Protein AF-A0A920JAH4-F1 (afdb_monomer_lite)

Foldseek 3Di:
DDDDVPRHPVVVVVVVCVVVVAQEAEAEAEPVRVVVVVLLDDDPVVLVVCVVVVVVVVNVVNPHRNHHYHYDYDPD

Secondary structure (DSSP, 8-state):
--EETTEEHHHHHHHHHHHTT--EEEEEE-GGGHHHHHHHS--HHHHHHHHHTT-HHHHHHTPPPSSEEEEEE---

Structure (mmCIF, N/CA/C/O backbone):
data_AF-A0A920JAH4-F1
#
_entry.id   AF-A0A920JAH4-F1
#
loop_
_atom_site.group_PDB
_atom_site.id
_atom_site.type_symbol
_atom_site.label_atom_id
_atom_site.label_alt_id
_atom_site.label_comp_id
_atom_site.label_asym_id
_atom_site.label_entity_id
_atom_site.label_seq_id
_atom_site.pdbx_PDB_ins_code
_atom_site.Cartn_x
_atom_site.Cartn_y
_atom_site.Cartn_z
_atom_site.occupancy
_atom_site.B_iso_or_equiv
_atom_site.auth_seq_id
_atom_site.auth_comp_id
_atom_site.auth_asym_id
_atom_site.auth_atom_id
_atom_site.pdbx_PDB_model_num
ATOM 1 N N . MET A 1 1 ? 2.935 8.528 -9.517 1.00 81.81 1 MET A N 1
ATOM 2 C CA . MET A 1 1 ? 1.851 7.553 -9.286 1.00 81.81 1 MET A CA 1
ATOM 3 C C . MET A 1 1 ? 0.591 8.102 -9.939 1.00 81.81 1 MET A C 1
ATOM 5 O O . MET A 1 1 ? 0.407 9.308 -9.862 1.00 81.81 1 MET A O 1
ATOM 9 N N . PHE A 1 2 ? -0.195 7.287 -10.647 1.00 90.31 2 PHE A N 1
ATOM 10 C CA . PHE A 1 2 ? -1.393 7.760 -11.354 1.00 90.31 2 PHE A CA 1
ATOM 11 C C . PHE A 1 2 ? -2.615 7.688 -10.421 1.00 90.31 2 PHE A C 1
ATOM 13 O O . PHE A 1 2 ? -2.958 6.577 -10.010 1.00 90.31 2 PHE A O 1
ATOM 20 N N . PRO A 1 3 ? -3.226 8.825 -10.040 1.00 91.62 3 PRO A N 1
ATOM 21 C CA . PRO A 1 3 ? -4.391 8.840 -9.164 1.00 91.62 3 PRO A CA 1
ATOM 22 C C . PRO A 1 3 ? -5.679 8.542 -9.941 1.00 91.62 3 PRO A C 1
ATOM 24 O O . PRO A 1 3 ? -5.877 9.032 -11.052 1.00 91.62 3 PRO A O 1
ATOM 27 N N . LEU A 1 4 ? -6.567 7.773 -9.322 1.00 91.38 4 LEU A N 1
ATOM 28 C CA . LEU A 1 4 ? -7.955 7.579 -9.717 1.00 91.38 4 LEU A CA 1
ATOM 29 C C . LEU A 1 4 ? -8.834 8.096 -8.579 1.00 91.38 4 LEU A C 1
ATOM 31 O O . LEU A 1 4 ? -8.983 7.439 -7.555 1.00 91.38 4 LEU A O 1
ATOM 35 N N . ILE A 1 5 ? -9.412 9.283 -8.773 1.00 91.38 5 ILE A N 1
ATOM 36 C CA . ILE A 1 5 ? -10.180 10.001 -7.746 1.00 91.38 5 ILE A CA 1
ATOM 37 C C . ILE A 1 5 ? -9.295 10.301 -6.524 1.00 91.38 5 ILE A C 1
ATOM 39 O O . ILE A 1 5 ? -8.530 11.264 -6.553 1.00 91.38 5 ILE A O 1
ATOM 43 N N . ASP A 1 6 ? -9.390 9.490 -5.477 1.00 87.75 6 ASP A N 1
ATOM 44 C CA . ASP A 1 6 ? -8.784 9.671 -4.158 1.00 87.75 6 ASP A CA 1
ATOM 45 C C . ASP A 1 6 ? -7.655 8.671 -3.873 1.00 87.75 6 ASP A C 1
ATOM 47 O O . ASP A 1 6 ? -6.885 8.878 -2.935 1.00 87.75 6 ASP A O 1
ATOM 51 N N . ARG A 1 7 ? -7.514 7.620 -4.692 1.00 89.25 7 ARG A N 1
ATOM 52 C CA . ARG A 1 7 ? -6.524 6.550 -4.504 1.00 89.25 7 ARG A CA 1
ATOM 53 C C . ARG A 1 7 ? -5.743 6.258 -5.781 1.00 89.25 7 ARG A C 1
ATOM 55 O O . ARG A 1 7 ? -6.236 6.488 -6.884 1.00 89.25 7 ARG A O 1
ATOM 62 N N . PRO A 1 8 ? -4.497 5.778 -5.697 1.00 92.56 8 PRO A N 1
ATOM 63 C CA . PRO A 1 8 ? -3.733 5.441 -6.887 1.00 92.56 8 PRO A CA 1
ATOM 64 C C . PRO A 1 8 ? -4.286 4.205 -7.595 1.00 92.56 8 PRO A C 1
ATOM 66 O O . PRO A 1 8 ? -4.772 3.278 -6.962 1.00 92.56 8 PRO A O 1
ATOM 69 N N . ALA A 1 9 ? -4.130 4.139 -8.919 1.00 93.44 9 ALA A N 1
ATOM 70 C CA . ALA A 1 9 ? -4.633 3.017 -9.717 1.00 93.44 9 ALA A CA 1
ATOM 71 C C . ALA A 1 9 ? -4.125 1.636 -9.260 1.00 93.44 9 ALA A C 1
ATOM 73 O O . ALA A 1 9 ? -4.826 0.643 -9.417 1.00 93.44 9 ALA A O 1
ATOM 74 N N . ILE A 1 10 ? -2.920 1.567 -8.686 1.00 92.44 10 ILE A N 1
ATOM 75 C CA . ILE A 1 10 ? -2.352 0.312 -8.178 1.00 92.44 10 ILE A CA 1
ATOM 76 C C . ILE A 1 10 ? -3.097 -0.226 -6.948 1.00 92.44 10 ILE A C 1
ATOM 78 O O . ILE A 1 10 ? -3.126 -1.437 -6.763 1.00 92.44 10 ILE A O 1
ATOM 82 N N . ASP A 1 11 ? -3.729 0.644 -6.156 1.00 92.25 11 ASP A N 1
ATOM 83 C CA . ASP A 1 11 ? -4.529 0.259 -4.986 1.00 92.25 11 ASP A CA 1
ATOM 84 C C . ASP A 1 11 ? -5.688 -0.653 -5.401 1.00 92.25 11 ASP A C 1
ATOM 86 O O . ASP A 1 11 ? -5.893 -1.711 -4.819 1.00 92.25 11 ASP A O 1
ATOM 90 N N . PHE A 1 12 ? -6.369 -0.301 -6.496 1.00 93.50 12 PHE A N 1
ATOM 91 C CA . PHE A 1 12 ? -7.465 -1.093 -7.057 1.00 93.50 12 PHE A CA 1
ATOM 92 C C . PHE A 1 12 ? -7.005 -2.474 -7.528 1.00 93.50 12 PHE A C 1
ATOM 94 O O . PHE A 1 12 ? -7.680 -3.465 -7.272 1.00 93.50 12 PHE A O 1
ATOM 101 N N . ILE A 1 13 ? -5.841 -2.545 -8.181 1.00 93.88 13 ILE A N 1
ATOM 102 C CA . ILE A 1 13 ? -5.272 -3.812 -8.660 1.00 93.88 13 ILE A CA 1
ATOM 103 C C . ILE A 1 13 ? -4.913 -4.712 -7.473 1.00 93.88 13 ILE A C 1
ATOM 105 O O . ILE A 1 13 ? -5.221 -5.900 -7.478 1.00 93.88 13 ILE A O 1
ATOM 109 N N . VAL A 1 14 ? -4.272 -4.149 -6.445 1.00 94.00 14 VAL A N 1
ATOM 110 C CA . VAL A 1 14 ? -3.918 -4.889 -5.227 1.00 94.00 14 VAL A CA 1
ATOM 111 C C . VAL A 1 14 ? -5.173 -5.356 -4.492 1.00 94.00 14 VAL A C 1
ATOM 113 O O . VAL A 1 14 ? -5.217 -6.502 -4.052 1.00 94.00 14 VAL A O 1
ATOM 116 N N . GLN A 1 15 ? -6.207 -4.518 -4.408 1.00 93.50 15 GLN A N 1
ATOM 117 C CA . GLN A 1 15 ? -7.472 -4.896 -3.784 1.00 93.50 15 GLN A CA 1
ATOM 118 C C . GLN A 1 15 ? -8.145 -6.056 -4.527 1.00 93.50 15 GLN A C 1
ATOM 120 O O . GLN A 1 15 ? -8.558 -7.017 -3.890 1.00 93.50 15 GLN A O 1
ATOM 125 N N . GLU A 1 16 ? -8.181 -6.025 -5.861 1.00 95.25 16 GLU A N 1
ATOM 126 C CA . GLU A 1 16 ? -8.724 -7.127 -6.666 1.00 95.25 16 GLU A CA 1
ATOM 127 C C . GLU A 1 16 ? -7.951 -8.436 -6.434 1.00 95.25 16 GLU A C 1
ATOM 129 O O . GLU A 1 16 ? -8.546 -9.504 -6.277 1.00 95.25 16 GLU A O 1
ATOM 134 N N . MET A 1 17 ? -6.619 -8.360 -6.340 1.00 95.94 17 MET A N 1
ATOM 135 C CA . MET A 1 17 ? -5.782 -9.518 -6.012 1.00 95.94 17 MET A CA 1
ATOM 136 C C . MET A 1 17 ? -6.120 -10.081 -4.627 1.00 95.94 17 MET A C 1
ATOM 138 O O . MET A 1 17 ? -6.303 -11.291 -4.480 1.00 95.94 17 MET A O 1
ATOM 142 N N . VAL A 1 18 ? -6.249 -9.217 -3.623 1.00 95.06 18 VAL A N 1
ATOM 143 C CA . VAL A 1 18 ? -6.605 -9.606 -2.250 1.00 95.06 18 VAL A CA 1
ATOM 144 C C . VAL A 1 18 ? -7.990 -10.243 -2.204 1.00 95.06 18 VAL A C 1
ATOM 146 O O . VAL A 1 18 ? -8.150 -11.307 -1.606 1.00 95.06 18 VAL A O 1
ATOM 149 N N . ASP A 1 19 ? -8.967 -9.648 -2.888 1.00 95.69 19 ASP A N 1
ATOM 150 C CA . ASP A 1 19 ? -10.342 -10.151 -2.968 1.00 95.69 19 ASP A CA 1
ATOM 151 C C . ASP A 1 19 ? -10.406 -11.511 -3.687 1.00 95.69 19 ASP A C 1
ATOM 153 O O . ASP A 1 19 ? -11.250 -12.350 -3.369 1.00 95.69 19 ASP A O 1
ATOM 157 N N . SER A 1 20 ? -9.466 -11.778 -4.603 1.00 97.12 20 SER A N 1
ATOM 158 C CA . SER A 1 20 ? -9.289 -13.091 -5.241 1.00 97.12 20 SER A CA 1
ATOM 159 C C . SER A 1 20 ? -8.595 -14.139 -4.352 1.00 97.12 20 SER A C 1
ATOM 161 O O . SER A 1 20 ? -8.478 -15.302 -4.742 1.00 97.12 20 SER A O 1
ATOM 163 N N . GLY A 1 21 ? -8.150 -13.754 -3.151 1.00 96.06 21 GLY A N 1
ATOM 164 C CA . GLY A 1 21 ? -7.489 -14.629 -2.182 1.00 96.06 21 GLY A CA 1
ATOM 165 C C . GLY A 1 21 ? -5.961 -14.660 -2.276 1.00 96.06 21 GLY A C 1
ATOM 166 O O . GLY A 1 21 ? -5.336 -15.505 -1.631 1.00 96.06 21 GLY A O 1
ATOM 167 N N . ILE A 1 22 ? -5.337 -13.764 -3.049 1.00 97.00 22 ILE A N 1
ATOM 168 C CA . ILE A 1 22 ? -3.873 -13.650 -3.111 1.00 97.00 22 ILE A CA 1
ATOM 169 C C . ILE A 1 22 ? -3.368 -13.012 -1.814 1.00 97.00 22 ILE A C 1
ATOM 171 O O . ILE A 1 22 ? -3.766 -11.908 -1.449 1.00 97.00 22 ILE A O 1
ATOM 175 N N . GLN A 1 23 ? -2.470 -13.716 -1.123 1.00 95.44 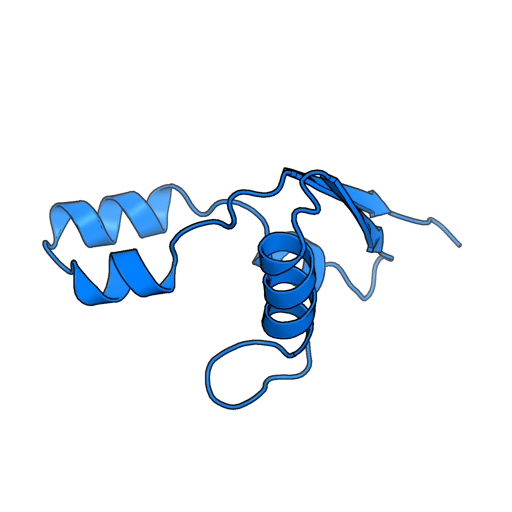23 GLN A N 1
ATOM 176 C CA . GLN A 1 23 ? -1.919 -13.281 0.164 1.00 95.44 23 GLN A CA 1
ATOM 177 C C . GLN A 1 23 ? -0.530 -12.665 0.048 1.00 95.44 23 GLN A C 1
ATOM 179 O O . GLN A 1 23 ? -0.168 -11.865 0.899 1.00 95.44 23 GLN A O 1
ATOM 184 N N . ASP A 1 24 ? 0.231 -13.004 -0.991 1.00 96.12 24 ASP A N 1
ATOM 185 C CA . ASP A 1 24 ? 1.609 -12.553 -1.160 1.00 96.12 24 ASP A CA 1
ATOM 186 C C . ASP A 1 24 ? 1.768 -11.861 -2.514 1.00 96.12 24 ASP A C 1
ATOM 188 O O . ASP A 1 24 ? 1.538 -12.456 -3.570 1.00 96.12 24 ASP A O 1
ATOM 192 N N . ILE A 1 25 ? 2.164 -10.589 -2.481 1.00 94.25 25 ILE A N 1
ATOM 193 C CA . ILE A 1 25 ? 2.317 -9.738 -3.662 1.00 94.25 25 ILE A CA 1
ATOM 194 C C . ILE A 1 25 ? 3.757 -9.241 -3.720 1.00 94.25 25 ILE A C 1
ATOM 196 O O . ILE A 1 25 ? 4.253 -8.617 -2.785 1.00 94.25 25 ILE A O 1
ATOM 200 N N . LEU A 1 26 ? 4.431 -9.491 -4.842 1.00 94.00 26 LEU A N 1
ATOM 201 C CA . LEU A 1 26 ? 5.785 -9.008 -5.092 1.00 94.00 26 LEU A CA 1
ATOM 202 C C . LEU A 1 26 ? 5.771 -7.806 -6.045 1.00 94.00 26 LEU A C 1
ATOM 204 O O . LEU A 1 26 ? 5.539 -7.944 -7.247 1.00 94.00 26 LEU A O 1
ATOM 208 N N . LEU A 1 27 ? 6.095 -6.631 -5.517 1.00 92.12 27 LEU A N 1
ATOM 209 C CA . LEU A 1 27 ? 6.309 -5.406 -6.275 1.00 92.12 27 LEU A CA 1
ATOM 210 C C . LEU A 1 27 ? 7.749 -5.345 -6.791 1.00 92.12 27 LEU A C 1
ATOM 212 O O . LEU A 1 27 ? 8.702 -5.116 -6.044 1.00 92.12 27 LEU A O 1
ATOM 216 N N . VAL A 1 28 ? 7.912 -5.495 -8.105 1.00 92.00 28 VAL A N 1
ATOM 217 C CA . VAL A 1 28 ? 9.190 -5.234 -8.778 1.00 92.00 28 VAL A CA 1
ATOM 218 C C . VAL A 1 28 ? 9.266 -3.753 -9.150 1.00 92.00 28 VAL A C 1
ATOM 220 O O . VAL A 1 28 ? 8.607 -3.278 -10.080 1.00 92.00 28 VAL A O 1
ATOM 223 N N . SER A 1 29 ? 10.080 -3.010 -8.407 1.00 90.31 29 SER A N 1
ATOM 224 C CA . SER A 1 29 ? 10.223 -1.557 -8.509 1.00 90.31 29 SER A CA 1
ATOM 225 C C . SER A 1 29 ? 11.597 -1.146 -9.064 1.00 90.31 29 SER A C 1
ATOM 227 O O . SER A 1 29 ? 12.492 -1.964 -9.281 1.00 90.31 29 SER A O 1
ATOM 229 N N . SER A 1 30 ? 11.772 0.148 -9.332 1.00 89.25 30 SER A N 1
ATOM 230 C CA . SER A 1 30 ? 13.034 0.771 -9.752 1.00 89.25 30 SER A CA 1
ATOM 231 C C . SER A 1 30 ? 13.202 2.136 -9.081 1.00 89.25 30 SER A C 1
ATOM 233 O O . SER A 1 30 ? 12.265 2.661 -8.483 1.00 89.25 30 SER A O 1
ATOM 235 N N . ARG A 1 31 ? 14.374 2.775 -9.215 1.00 86.31 31 ARG A N 1
ATOM 236 C CA . ARG A 1 31 ? 14.660 4.074 -8.559 1.00 86.31 31 ARG A CA 1
ATOM 237 C C . ARG A 1 31 ? 13.603 5.157 -8.811 1.00 86.31 31 ARG A C 1
ATOM 239 O O . ARG A 1 31 ? 13.333 5.965 -7.933 1.00 86.31 31 ARG A O 1
ATOM 246 N N . ARG A 1 32 ? 12.990 5.172 -10.000 1.00 87.69 32 ARG A N 1
ATOM 247 C CA . ARG A 1 32 ? 11.962 6.162 -10.385 1.00 87.69 32 ARG A CA 1
ATOM 248 C C . ARG A 1 32 ? 10.562 5.843 -9.845 1.00 87.69 32 ARG A C 1
ATOM 250 O O . ARG A 1 32 ? 9.647 6.638 -10.030 1.00 87.69 32 ARG A O 1
ATOM 257 N N . LYS A 1 33 ? 10.388 4.685 -9.208 1.00 88.75 33 LYS A N 1
ATOM 258 C CA . LYS A 1 33 ? 9.109 4.146 -8.734 1.00 88.75 33 LYS A CA 1
ATOM 259 C C . LYS A 1 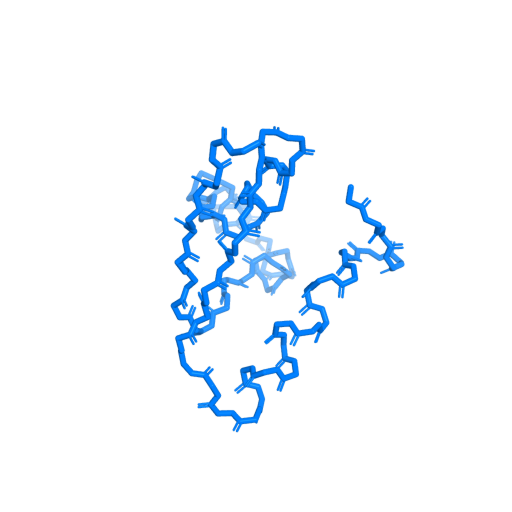33 ? 9.017 4.066 -7.208 1.00 88.75 33 LYS A C 1
ATOM 261 O O . LYS A 1 33 ? 8.056 3.493 -6.717 1.00 88.75 33 LYS A O 1
ATOM 266 N N . LYS A 1 34 ? 9.938 4.706 -6.472 1.00 88.69 34 LYS A N 1
ATOM 267 C CA . LYS A 1 34 ? 9.960 4.714 -4.998 1.00 88.69 34 LYS A CA 1
ATOM 268 C C . LYS A 1 34 ? 8.598 5.051 -4.370 1.00 88.69 34 LYS A C 1
ATOM 270 O O . LYS A 1 34 ? 8.184 4.384 -3.443 1.00 88.69 34 LYS A O 1
ATOM 275 N N . VAL A 1 35 ? 7.861 5.997 -4.954 1.00 89.44 35 VAL A N 1
ATOM 276 C CA . VAL A 1 35 ? 6.516 6.391 -4.491 1.00 89.44 35 VAL A CA 1
ATOM 277 C C . VAL A 1 35 ? 5.500 5.238 -4.433 1.00 89.44 35 VAL A C 1
ATOM 279 O O . VAL A 1 35 ? 4.529 5.335 -3.698 1.00 89.44 35 VAL A O 1
ATOM 282 N N . LEU A 1 36 ? 5.683 4.167 -5.218 1.00 89.06 36 LEU A N 1
ATOM 283 C CA . LEU A 1 36 ? 4.842 2.968 -5.125 1.00 89.06 36 LEU A CA 1
ATOM 284 C C . LEU A 1 36 ? 5.180 2.152 -3.877 1.00 89.06 36 LEU A C 1
ATOM 286 O O . LEU A 1 36 ? 4.278 1.611 -3.260 1.00 89.06 36 LEU A O 1
ATOM 290 N N . GLU A 1 37 ? 6.464 2.071 -3.530 1.00 88.62 37 GLU A N 1
ATOM 291 C CA . GLU A 1 37 ? 6.947 1.394 -2.322 1.00 88.62 37 GLU A CA 1
ATOM 292 C C . GLU A 1 37 ? 6.424 2.148 -1.091 1.00 88.62 37 GLU A C 1
ATOM 294 O O . GLU A 1 37 ? 5.724 1.566 -0.272 1.00 88.62 37 GLU A O 1
ATOM 299 N N . ASP A 1 38 ? 6.637 3.469 -1.061 1.00 89.12 38 ASP A N 1
ATOM 300 C CA . ASP A 1 38 ? 6.218 4.343 0.042 1.00 89.12 38 ASP A CA 1
ATOM 301 C C . ASP A 1 38 ? 4.687 4.309 0.280 1.00 89.12 38 ASP A C 1
ATOM 303 O O . ASP A 1 38 ? 4.238 4.507 1.401 1.00 89.12 38 ASP A O 1
ATOM 307 N N . TYR A 1 39 ? 3.865 4.057 -0.752 1.00 89.19 39 TYR A N 1
ATOM 308 C CA . TYR A 1 39 ? 2.400 3.990 -0.612 1.00 89.19 39 TYR A CA 1
ATOM 309 C C . TYR A 1 39 ? 1.917 2.737 0.137 1.00 89.19 39 TYR A C 1
ATOM 311 O O . TYR A 1 39 ? 0.903 2.793 0.827 1.00 89.19 39 TYR A O 1
ATOM 319 N N . PHE A 1 40 ? 2.614 1.608 -0.021 1.00 88.50 40 PHE A N 1
ATOM 320 C CA . PHE A 1 40 ? 2.248 0.343 0.627 1.00 88.50 40 PHE A CA 1
ATOM 321 C C . PHE A 1 40 ? 2.999 0.103 1.944 1.00 88.50 40 PHE A C 1
ATOM 323 O O . PHE A 1 40 ? 2.696 -0.858 2.656 1.00 88.50 40 PHE A O 1
ATOM 330 N N . ASP A 1 41 ? 3.950 0.974 2.287 1.00 86.62 41 ASP A N 1
ATOM 331 C CA . ASP A 1 41 ? 4.602 0.975 3.591 1.00 86.62 41 ASP A CA 1
ATOM 332 C C . ASP A 1 41 ? 3.633 1.437 4.693 1.00 86.62 41 ASP A C 1
ATOM 334 O O . ASP A 1 41 ? 2.761 2.286 4.506 1.00 86.62 41 ASP A O 1
ATOM 338 N N . ARG A 1 42 ? 3.769 0.849 5.886 1.00 78.50 42 ARG A N 1
ATOM 339 C CA . ARG A 1 42 ? 2.900 1.171 7.027 1.00 78.50 42 ARG A CA 1
ATOM 340 C C . ARG A 1 42 ? 3.330 2.476 7.702 1.00 78.50 42 ARG A C 1
ATOM 342 O O . ARG A 1 42 ? 4.372 2.527 8.349 1.00 78.50 42 ARG A O 1
ATOM 349 N N . GLU A 1 43 ? 2.456 3.475 7.667 1.00 81.88 43 GLU A N 1
ATOM 350 C CA . GLU A 1 43 ? 2.587 4.751 8.388 1.00 81.88 43 GLU A CA 1
ATOM 351 C C . GLU A 1 43 ? 1.995 4.644 9.809 1.00 81.88 43 GLU A C 1
ATOM 353 O O . GLU A 1 43 ? 0.820 4.938 10.064 1.00 81.88 43 GLU A O 1
ATOM 358 N N . VAL A 1 44 ? 2.813 4.174 10.758 1.00 81.81 44 VAL A N 1
ATOM 359 C CA . VAL A 1 44 ? 2.388 3.954 12.156 1.00 81.81 44 VAL A CA 1
ATOM 360 C C . VAL A 1 44 ? 2.017 5.269 12.846 1.00 81.81 44 VAL A C 1
ATOM 362 O O . VAL A 1 44 ? 0.993 5.332 13.519 1.00 81.81 44 VAL A O 1
ATOM 365 N N . GLU A 1 45 ? 2.803 6.329 12.648 1.00 85.50 45 GLU A N 1
ATOM 366 C CA . GLU A 1 45 ? 2.571 7.633 13.286 1.00 85.50 45 GLU A CA 1
ATOM 367 C C . GLU A 1 45 ? 1.222 8.242 12.882 1.00 85.50 45 GLU A C 1
ATOM 369 O O . GLU A 1 45 ? 0.473 8.727 13.732 1.00 85.50 45 GLU A O 1
ATOM 374 N N . LEU A 1 46 ? 0.873 8.155 11.594 1.00 85.00 46 LEU A N 1
ATOM 375 C CA . LEU A 1 46 ? -0.401 8.646 11.071 1.00 85.00 46 LEU A CA 1
ATOM 376 C C .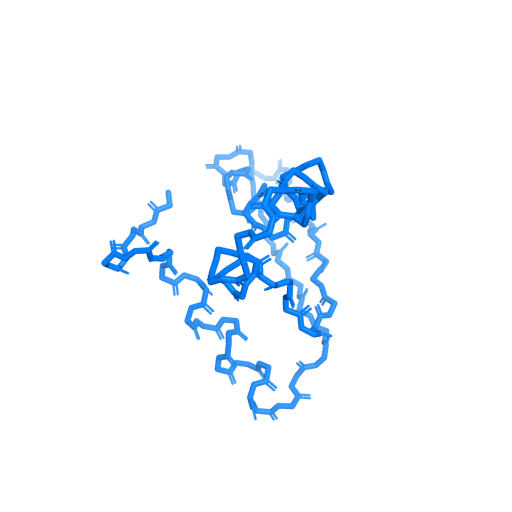 LEU A 1 46 ? -1.594 7.881 11.660 1.00 85.00 46 LEU A C 1
ATOM 378 O O . LEU A 1 46 ? -2.618 8.478 12.000 1.00 85.00 46 LEU A O 1
ATOM 382 N N . SER A 1 47 ? -1.447 6.562 11.799 1.00 84.50 47 SER A N 1
ATOM 383 C CA . SER A 1 47 ? -2.473 5.692 12.379 1.00 84.50 47 SER A CA 1
ATOM 384 C C . SER A 1 47 ? -2.731 6.050 13.843 1.00 84.50 47 SER A C 1
ATOM 386 O O . SER A 1 47 ? -3.877 6.308 14.214 1.00 84.50 47 SER A O 1
ATOM 388 N N . SER A 1 48 ? -1.669 6.177 14.643 1.00 88.00 48 SER A N 1
ATOM 389 C CA . SER A 1 48 ? -1.768 6.590 16.048 1.00 88.00 48 SER A CA 1
ATOM 390 C C . SER A 1 48 ? -2.423 7.966 16.193 1.00 88.00 48 SER A C 1
ATOM 392 O O . SER A 1 48 ? -3.326 8.140 17.008 1.00 88.00 48 SER A O 1
ATOM 394 N N . ALA A 1 49 ? -2.053 8.935 15.348 1.00 90.19 49 ALA A N 1
ATOM 395 C CA . ALA A 1 49 ? -2.632 10.277 15.391 1.00 90.19 49 ALA A CA 1
ATOM 396 C C . ALA A 1 49 ? -4.150 10.293 15.101 1.00 90.19 49 ALA A C 1
ATOM 398 O O . ALA A 1 49 ? -4.903 11.061 15.714 1.00 90.19 49 ALA A O 1
ATOM 399 N N . PHE A 1 50 ? -4.641 9.460 14.174 1.00 89.06 50 PHE A N 1
ATOM 400 C CA . PHE A 1 50 ? -6.084 9.352 13.919 1.00 89.06 50 PHE A CA 1
ATOM 401 C C . PHE A 1 50 ? -6.837 8.587 15.012 1.00 89.06 50 PHE A C 1
ATOM 403 O O . PHE A 1 50 ? -8.009 8.892 15.255 1.00 89.06 50 PHE A O 1
ATOM 410 N N . GLU A 1 51 ? -6.182 7.643 15.684 1.00 88.69 51 GLU A N 1
ATOM 411 C CA . GLU A 1 51 ? -6.739 6.921 16.831 1.00 88.69 51 GLU A CA 1
ATOM 412 C C . GLU A 1 51 ? -6.894 7.829 18.053 1.00 88.69 51 GLU A C 1
ATOM 414 O O . GLU A 1 51 ? -7.993 7.925 18.608 1.00 88.69 51 GLU A O 1
ATOM 419 N N . GLU A 1 52 ? -5.852 8.591 18.389 1.00 92.44 52 GLU A N 1
ATOM 420 C CA . GLU A 1 52 ? -5.870 9.580 19.475 1.00 92.44 52 GLU A CA 1
ATOM 421 C C . GLU A 1 52 ? -6.908 10.686 19.245 1.00 92.44 52 GLU A C 1
ATOM 423 O O . GLU A 1 52 ? -7.554 11.152 20.180 1.00 92.44 52 GLU A O 1
ATOM 428 N N . SER A 1 53 ? -7.103 11.099 17.990 1.00 91.94 53 SER A N 1
ATOM 429 C CA . SER A 1 53 ? -8.077 12.137 17.631 1.00 91.94 53 SER A CA 1
ATOM 430 C C . SER A 1 53 ? -9.494 11.609 17.369 1.00 91.94 53 SER A C 1
ATOM 4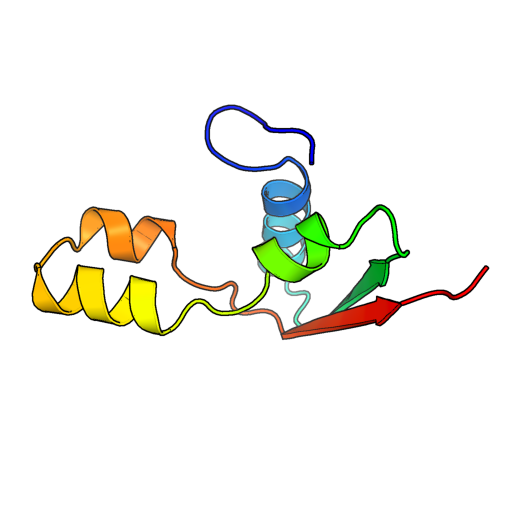32 O O . SER A 1 53 ? -10.356 12.377 16.933 1.00 91.94 53 SER A O 1
ATOM 434 N N . HIS A 1 54 ? -9.751 10.318 17.624 1.00 90.56 54 HIS A N 1
ATOM 435 C CA . HIS A 1 54 ? -11.039 9.643 17.407 1.00 90.56 54 HIS A CA 1
ATOM 436 C C . HIS A 1 54 ? -11.598 9.802 15.979 1.00 90.56 54 HIS A C 1
ATOM 438 O O . HIS A 1 54 ? -12.811 9.790 15.742 1.00 90.56 54 HIS A O 1
ATOM 444 N N . GLN A 1 55 ? -10.716 9.935 14.985 1.00 90.88 55 GLN A N 1
ATOM 445 C CA . GLN A 1 55 ? -11.080 10.104 13.577 1.00 90.88 55 GLN A CA 1
ATOM 446 C C . GLN A 1 55 ? -11.291 8.745 12.902 1.00 90.88 55 GLN A C 1
ATOM 448 O O . GLN A 1 55 ? -10.646 8.420 11.905 1.00 90.88 55 GLN A O 1
ATOM 453 N N . HIS A 1 56 ? -12.247 7.964 13.413 1.00 87.50 56 HIS A N 1
ATOM 454 C CA . HIS A 1 56 ? -12.529 6.594 12.959 1.00 87.50 56 HIS A CA 1
ATOM 455 C C . HIS A 1 56 ? -12.729 6.478 11.441 1.00 87.50 56 HIS A C 1
ATOM 457 O O . HIS A 1 56 ? -12.215 5.556 10.821 1.00 87.50 56 HIS A O 1
ATOM 463 N N . LYS A 1 57 ? -13.386 7.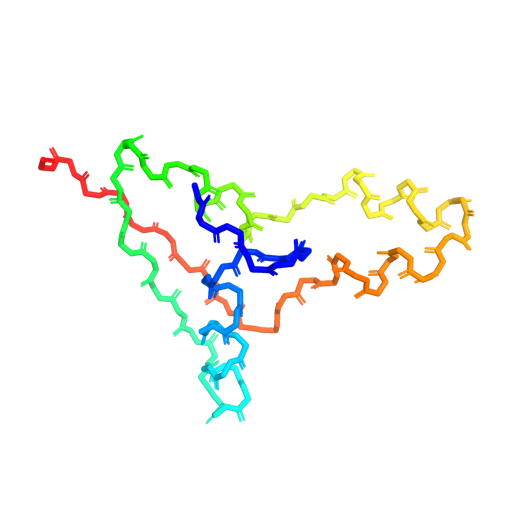464 10.814 1.00 88.06 57 LYS A N 1
ATOM 464 C CA . LYS A 1 57 ? -13.566 7.491 9.352 1.00 88.06 57 LYS A CA 1
ATOM 465 C C . LYS A 1 57 ? -12.245 7.563 8.583 1.00 88.06 57 LYS A C 1
ATOM 467 O O . LYS A 1 57 ? -12.148 7.006 7.500 1.00 88.06 57 LYS A O 1
ATOM 472 N N . LYS A 1 58 ? -11.243 8.276 9.106 1.00 86.00 58 LYS A N 1
ATOM 473 C CA . LYS A 1 58 ? -9.930 8.381 8.455 1.00 86.00 58 LYS A CA 1
ATOM 474 C C . LYS A 1 58 ? -9.076 7.150 8.712 1.00 86.00 58 LYS A C 1
ATOM 476 O O . LYS A 1 58 ? -8.383 6.725 7.798 1.00 86.00 58 LYS A O 1
ATOM 481 N N . LEU A 1 59 ? -9.186 6.552 9.900 1.00 86.19 59 LEU A N 1
ATOM 482 C CA . LEU A 1 59 ? -8.564 5.259 10.202 1.00 86.19 59 LEU A CA 1
ATOM 483 C C . LEU A 1 59 ? -9.006 4.168 9.225 1.00 86.19 59 LEU A C 1
ATOM 485 O O . LEU A 1 59 ? -8.175 3.394 8.763 1.00 86.19 59 LEU A O 1
ATOM 489 N N . GLU A 1 60 ? -10.294 4.125 8.876 1.00 85.44 60 GLU A N 1
ATOM 490 C CA . GLU A 1 60 ? -10.792 3.152 7.898 1.00 85.44 60 GLU A CA 1
ATOM 491 C C . GLU A 1 60 ? -10.205 3.356 6.496 1.00 85.44 60 GLU A C 1
ATOM 493 O O . GLU A 1 60 ? -9.973 2.376 5.795 1.00 85.44 60 GLU A O 1
ATOM 498 N N . LEU A 1 61 ? -9.918 4.602 6.101 1.00 83.69 61 LEU A N 1
ATOM 499 C CA . LEU A 1 61 ? -9.348 4.919 4.785 1.00 83.69 61 LEU A CA 1
ATOM 500 C C . LEU A 1 61 ? -7.879 4.513 4.645 1.00 83.69 61 LEU A C 1
ATOM 502 O O . LEU A 1 61 ? -7.442 4.217 3.539 1.00 83.69 61 LEU A O 1
ATOM 506 N N . ILE A 1 62 ? -7.121 4.520 5.741 1.00 84.31 62 ILE A N 1
ATOM 507 C CA . ILE A 1 62 ? -5.685 4.200 5.736 1.00 84.31 62 ILE A CA 1
ATOM 508 C C . ILE A 1 62 ? -5.395 2.769 6.193 1.00 84.31 62 ILE A C 1
ATOM 510 O O . ILE A 1 62 ? -4.250 2.426 6.491 1.00 84.31 62 ILE A O 1
ATOM 514 N N . LYS A 1 63 ? -6.432 1.938 6.324 1.00 83.19 63 LYS A N 1
ATOM 515 C CA . LYS A 1 63 ? -6.278 0.586 6.845 1.00 83.19 63 LYS A CA 1
ATOM 516 C C . LYS A 1 63 ? -5.368 -0.217 5.906 1.00 83.19 63 LYS A C 1
ATOM 518 O O . LYS A 1 63 ? -5.654 -0.284 4.711 1.00 83.19 63 LYS A O 1
ATOM 523 N N . PRO A 1 64 ? -4.295 -0.842 6.421 1.00 82.12 64 PRO A N 1
ATOM 524 C CA . PRO A 1 64 ? -3.387 -1.597 5.577 1.00 82.12 64 PRO A CA 1
ATOM 525 C C . PRO A 1 64 ? -4.096 -2.807 4.971 1.00 82.12 64 PRO A C 1
ATOM 527 O O . PRO A 1 64 ? -4.971 -3.421 5.592 1.00 82.12 64 PRO A O 1
ATOM 530 N N . THR A 1 65 ? -3.663 -3.172 3.771 1.00 84.31 65 THR A N 1
ATOM 531 C CA . THR A 1 65 ? -4.089 -4.392 3.091 1.00 84.31 65 THR A CA 1
ATOM 532 C C . THR A 1 65 ? -3.737 -5.629 3.927 1.00 84.31 65 THR A C 1
ATOM 534 O O . THR A 1 65 ? -2.750 -5.651 4.664 1.00 84.31 65 THR A O 1
ATOM 537 N N . THR A 1 66 ? -4.552 -6.679 3.821 1.00 89.06 66 THR A N 1
ATOM 538 C CA . THR A 1 66 ? -4.336 -7.965 4.508 1.00 89.06 66 THR A CA 1
ATOM 539 C C . THR A 1 66 ? -3.260 -8.836 3.860 1.00 89.06 66 THR A C 1
ATOM 541 O O . THR A 1 66 ? -2.750 -9.738 4.516 1.00 89.06 66 THR A O 1
ATOM 544 N N . ALA A 1 67 ? -2.924 -8.585 2.594 1.00 90.81 67 ALA A N 1
ATOM 545 C CA . ALA A 1 67 ? -1.840 -9.260 1.892 1.00 90.81 67 ALA A CA 1
ATOM 546 C C . ALA A 1 67 ? -0.464 -8.729 2.321 1.00 90.81 67 ALA A C 1
ATOM 548 O O . ALA A 1 67 ? -0.288 -7.546 2.619 1.00 90.81 67 ALA A O 1
ATOM 549 N N . ASN A 1 68 ? 0.527 -9.615 2.294 1.00 92.31 68 ASN A N 1
ATOM 550 C CA . ASN A 1 68 ? 1.931 -9.286 2.451 1.00 92.31 68 ASN A CA 1
ATOM 551 C C . ASN A 1 68 ? 2.457 -8.702 1.141 1.00 92.31 68 ASN A C 1
ATOM 553 O O . ASN A 1 68 ? 2.419 -9.349 0.091 1.00 92.31 68 ASN A O 1
ATOM 557 N N . ILE A 1 69 ? 2.978 -7.483 1.211 1.00 92.25 69 ILE A N 1
ATOM 558 C CA . ILE A 1 69 ? 3.567 -6.802 0.065 1.00 92.25 69 ILE A CA 1
ATOM 559 C C . ILE A 1 69 ? 5.084 -6.808 0.236 1.00 92.25 69 ILE A C 1
ATOM 561 O O . ILE A 1 69 ? 5.626 -6.244 1.184 1.00 92.25 69 ILE A O 1
ATOM 565 N N . PHE A 1 70 ? 5.770 -7.466 -0.693 1.00 91.94 70 PHE A N 1
ATOM 566 C CA . PHE A 1 70 ? 7.223 -7.510 -0.775 1.00 91.94 70 PHE A CA 1
ATOM 567 C C . PHE A 1 70 ? 7.693 -6.5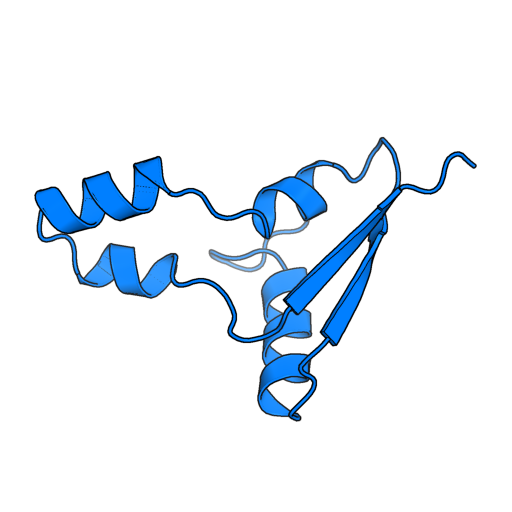82 -1.884 1.00 91.94 70 PHE A C 1
ATOM 569 O O . PHE A 1 70 ? 7.107 -6.558 -2.963 1.00 91.94 70 PHE A O 1
ATOM 576 N N . THR A 1 71 ? 8.799 -5.881 -1.663 1.00 90.38 71 THR A N 1
ATOM 577 C CA . THR A 1 71 ? 9.377 -4.989 -2.669 1.00 90.38 71 THR A CA 1
ATOM 578 C C . THR A 1 71 ? 10.767 -5.467 -3.063 1.00 90.38 71 THR A C 1
ATOM 580 O O . THR A 1 71 ? 11.654 -5.603 -2.222 1.00 90.38 71 THR A O 1
ATOM 583 N N . LEU A 1 72 ? 10.982 -5.669 -4.364 1.00 91.44 72 LEU A N 1
ATOM 584 C CA . LEU A 1 72 ? 12.305 -5.881 -4.951 1.00 91.44 72 LEU A CA 1
ATOM 585 C C . LEU A 1 72 ? 12.663 -4.702 -5.848 1.00 91.44 72 LEU A C 1
ATOM 587 O O . LEU A 1 72 ? 11.971 -4.404 -6.823 1.00 91.44 72 LEU A O 1
ATOM 591 N N . ARG A 1 73 ? 13.785 -4.045 -5.546 1.00 87.88 73 ARG A N 1
ATOM 592 C CA . ARG A 1 73 ? 14.305 -2.946 -6.359 1.00 87.88 73 ARG A CA 1
ATOM 593 C C . ARG A 1 73 ? 15.275 -3.483 -7.405 1.00 87.88 73 ARG A C 1
ATOM 595 O O . ARG A 1 73 ? 16.377 -3.915 -7.073 1.00 87.88 73 ARG A O 1
ATOM 602 N N . SER A 1 74 ? 14.879 -3.416 -8.673 1.00 84.50 74 SER A N 1
ATOM 603 C CA . SER A 1 74 ? 15.773 -3.732 -9.784 1.00 84.50 74 SER A CA 1
ATOM 604 C C . SER A 1 74 ? 16.766 -2.588 -10.017 1.00 84.50 74 SER A C 1
ATOM 606 O O . SER A 1 74 ? 16.378 -1.417 -10.073 1.00 84.50 74 SER A O 1
ATOM 608 N N . ASN A 1 75 ? 18.048 -2.938 -10.157 1.00 72.06 75 ASN A N 1
ATOM 609 C CA . ASN A 1 75 ? 19.162 -2.013 -10.401 1.00 72.06 75 ASN A CA 1
ATOM 610 C C . ASN A 1 75 ? 19.491 -1.814 -11.894 1.00 72.06 75 ASN A C 1
ATOM 612 O O . ASN A 1 75 ? 20.537 -1.244 -12.199 1.00 72.06 75 ASN A O 1
ATOM 616 N N . THR A 1 76 ? 18.638 -2.291 -12.807 1.00 61.03 76 THR A N 1
ATOM 617 C CA . THR A 1 76 ? 18.804 -2.083 -14.258 1.00 61.03 76 THR A CA 1
ATOM 618 C C . THR A 1 76 ? 18.459 -0.665 -14.696 1.00 61.03 76 THR A C 1
ATOM 620 O O . THR A 1 76 ? 17.506 -0.069 -14.136 1.00 61.03 76 THR A O 1
#

pLDDT: mean 89.08, std 5.57, range [61.03, 97.12]

Radius of gyration: 13.79 Å; chains: 1; bounding box: 33×27×34 Å

Sequence (76 aa):
MFPLIDRPAIDFIVQEMVDSGIQDILLVSSRRKKVLEDYFDREVELSSAFEESHQHKKLELIKPTTANIFTLRSNT